Protein AF-A0A2T0TAH1-F1 (afdb_monomer)

Sequence (73 aa):
MDVHDEPSAEWGWHGSFPKAIRVAGWLSTVAVFGLLIGNHHGRTENLFLILIGVAMIAMLVRDQVRSRTSWRR

Nearest PDB structures (foldseek):
  9ftz-assembly1_P  TM=8.432E-01  e=1.209E-03  Mycolicibacterium smegmatis
  9dm1-assemb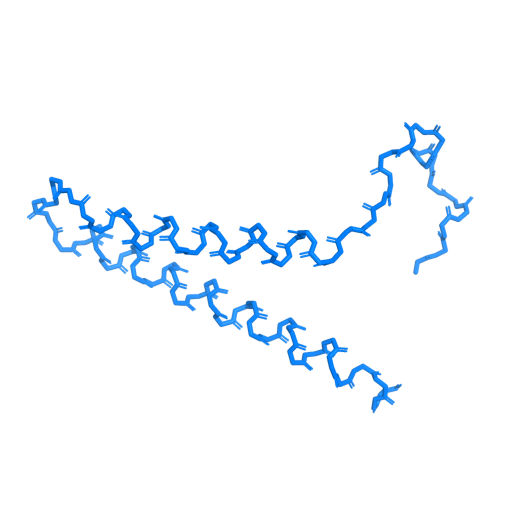ly1_P  TM=8.336E-01  e=2.069E-03  Mycolicibacterium smegmatis MC2 155
  8ovc-assembly1_I  TM=8.457E-01  e=4.051E-03  Mycolicibacterium smegmatis
  6adq-assembly1_P  TM=8.310E-01  e=3.788E-03  Mycolicibacterium smegmatis MC2 51
  7qho-assembly1_I  TM=8.300E-01  e=5.668E-03  Corynebacterium glutamicum ATCC 13032

Solvent-accessible surface area (backbone atoms only — not comparable to full-atom values): 4509 Å² total; per-residue (Å²): 129,79,78,87,78,51,79,63,52,79,76,68,78,69,75,84,52,72,67,59,54,50,51,50,51,52,51,52,35,52,49,44,56,51,65,68,68,70,93,74,88,57,67,64,60,53,51,52,38,51,53,51,31,52,52,49,51,54,52,52,52,50,51,53,53,49,69,73,47,51,86,81,105

Structure (mmCIF, N/CA/C/O backbone):
data_AF-A0A2T0TAH1-F1
#
_entry.id   AF-A0A2T0TAH1-F1
#
loop_
_atom_site.group_PDB
_atom_site.id
_atom_site.type_symbol
_atom_site.label_atom_id
_atom_site.label_alt_id
_atom_site.label_comp_id
_atom_site.label_asym_id
_atom_site.label_entity_id
_atom_site.label_seq_id
_atom_site.pdbx_PDB_ins_code
_atom_site.Cartn_x
_atom_site.Cartn_y
_atom_site.Cartn_z
_atom_site.occupancy
_atom_site.B_iso_or_equiv
_atom_site.auth_seq_id
_atom_site.auth_comp_id
_atom_site.auth_asym_id
_atom_site.auth_atom_id
_atom_site.pdbx_PDB_model_num
ATOM 1 N N . MET A 1 1 ? 5.889 1.941 -22.957 1.00 48.06 1 MET A N 1
ATOM 2 C CA . MET A 1 1 ? 6.097 3.389 -23.114 1.00 48.06 1 MET A CA 1
ATOM 3 C C . MET A 1 1 ? 7.507 3.523 -23.623 1.00 48.06 1 MET A C 1
ATOM 5 O O . MET A 1 1 ? 8.383 2.888 -23.047 1.00 48.06 1 MET A O 1
ATOM 9 N N . ASP A 1 2 ? 7.674 4.158 -24.774 1.00 54.81 2 ASP A N 1
ATOM 10 C CA . ASP A 1 2 ? 8.997 4.419 -25.324 1.00 54.81 2 ASP A CA 1
ATOM 11 C C . ASP A 1 2 ? 9.660 5.476 -24.432 1.00 54.81 2 ASP A C 1
ATOM 13 O O . ASP A 1 2 ? 9.103 6.553 -24.243 1.00 54.81 2 ASP A O 1
ATOM 17 N N . VAL A 1 3 ? 10.772 5.113 -23.794 1.00 53.97 3 VAL A N 1
ATOM 18 C CA . VAL A 1 3 ? 11.492 5.942 -22.809 1.00 53.97 3 VAL A CA 1
ATOM 19 C C . VAL A 1 3 ? 12.243 7.088 -23.503 1.00 53.97 3 VAL A C 1
ATOM 21 O O . VAL A 1 3 ? 12.764 7.978 -22.838 1.00 53.97 3 VAL A O 1
ATOM 24 N N . HIS A 1 4 ? 12.302 7.090 -24.840 1.00 58.66 4 HIS A N 1
ATOM 25 C CA . HIS A 1 4 ? 13.160 8.013 -25.572 1.00 58.66 4 HIS A CA 1
ATOM 26 C C . HIS A 1 4 ? 12.620 9.434 -25.800 1.00 58.66 4 HIS A C 1
ATOM 28 O O . HIS A 1 4 ? 13.418 10.269 -26.214 1.00 58.66 4 HIS A O 1
ATOM 34 N N . ASP A 1 5 ? 11.360 9.748 -25.470 1.00 63.03 5 ASP A N 1
ATOM 35 C CA . ASP A 1 5 ? 10.747 11.055 -25.804 1.00 63.03 5 ASP A CA 1
ATOM 36 C C . ASP A 1 5 ? 10.265 11.908 -24.606 1.00 63.03 5 ASP A C 1
ATOM 38 O O . ASP A 1 5 ? 9.659 12.963 -24.802 1.00 63.03 5 ASP A O 1
ATOM 42 N N . GLU A 1 6 ? 10.527 11.514 -23.354 1.00 69.12 6 GLU A N 1
ATOM 43 C CA . GLU A 1 6 ? 10.163 12.338 -22.186 1.00 69.12 6 GLU A CA 1
ATOM 44 C C . GLU A 1 6 ? 11.337 13.229 -21.722 1.00 69.12 6 GLU A C 1
ATOM 46 O O . GLU A 1 6 ? 12.358 12.700 -21.280 1.00 69.12 6 GLU A O 1
ATOM 51 N N . PRO A 1 7 ? 11.221 14.580 -21.764 1.00 70.62 7 PRO A N 1
ATOM 52 C CA . PRO A 1 7 ? 12.339 15.495 -21.488 1.00 70.62 7 PRO A CA 1
ATOM 53 C C . PRO A 1 7 ? 12.887 15.337 -20.070 1.00 70.62 7 PRO A C 1
ATOM 55 O O . PRO A 1 7 ? 14.073 15.493 -19.819 1.00 70.62 7 PRO A O 1
ATOM 58 N N . SER A 1 8 ? 12.041 14.942 -19.127 1.00 69.19 8 SER A N 1
ATOM 59 C CA . SER A 1 8 ? 12.423 14.744 -17.741 1.00 69.19 8 SER A CA 1
ATOM 60 C C . SER A 1 8 ? 13.318 13.506 -17.534 1.00 69.19 8 SER A C 1
ATOM 62 O O . SER A 1 8 ? 13.992 13.427 -16.498 1.00 69.19 8 SER A O 1
ATOM 64 N N . ALA A 1 9 ? 13.397 12.574 -18.503 1.00 66.44 9 ALA A N 1
ATOM 65 C CA . ALA A 1 9 ? 14.314 11.426 -18.472 1.00 66.44 9 ALA A CA 1
ATOM 66 C C . ALA A 1 9 ? 15.767 11.858 -18.235 1.00 66.44 9 ALA A C 1
ATOM 68 O O . ALA A 1 9 ? 16.506 11.175 -17.521 1.00 66.44 9 ALA A O 1
ATOM 69 N N . GLU A 1 10 ? 16.140 13.039 -18.734 1.00 70.19 10 GLU A N 1
ATOM 70 C CA . GLU A 1 10 ? 17.471 13.622 -18.584 1.00 70.19 10 GLU A CA 1
ATOM 71 C C . GLU A 1 10 ? 17.810 14.008 -17.123 1.00 70.19 10 GLU A C 1
ATOM 73 O O . GLU A 1 10 ? 18.983 14.067 -16.760 1.00 70.19 10 GLU A O 1
ATOM 78 N N . TRP A 1 11 ? 16.813 14.205 -16.245 1.00 75.38 11 TRP A N 1
ATOM 79 C CA . TRP A 1 11 ? 17.023 14.572 -14.830 1.00 75.38 11 TRP A CA 1
ATOM 80 C C . TRP A 1 11 ? 17.233 13.356 -13.919 1.00 75.38 11 TRP A C 1
ATOM 82 O O . TRP A 1 11 ? 17.609 13.520 -12.761 1.00 75.38 11 TRP A O 1
ATOM 92 N N . GLY A 1 12 ? 17.012 12.132 -14.419 1.00 71.75 12 GLY A N 1
ATOM 93 C CA . GLY A 1 12 ? 17.407 10.884 -13.749 1.00 71.75 12 GLY A CA 1
ATOM 94 C C . GLY A 1 12 ? 16.378 10.233 -12.812 1.00 71.75 12 GLY A C 1
ATOM 95 O O . GLY A 1 12 ? 16.654 9.170 -12.262 1.00 71.75 12 GLY A O 1
ATOM 96 N N . TRP A 1 13 ? 15.180 10.804 -12.636 1.00 75.94 13 TRP A N 1
ATOM 97 C CA . TRP A 1 13 ? 14.169 10.293 -11.683 1.00 75.94 13 TRP A CA 1
ATOM 98 C C . TRP A 1 13 ? 13.069 9.439 -12.358 1.00 75.94 13 TRP A C 1
ATOM 100 O O . TRP A 1 13 ? 12.015 9.211 -11.776 1.00 75.94 13 TRP A O 1
ATOM 110 N N . HIS A 1 14 ? 13.314 8.928 -13.575 1.00 73.25 14 HIS A N 1
ATOM 111 C CA . HIS A 1 14 ? 12.324 8.221 -14.425 1.00 73.25 14 HIS A CA 1
ATOM 112 C C . HIS A 1 14 ? 12.231 6.713 -14.168 1.00 73.25 14 HIS A C 1
ATOM 114 O O . HI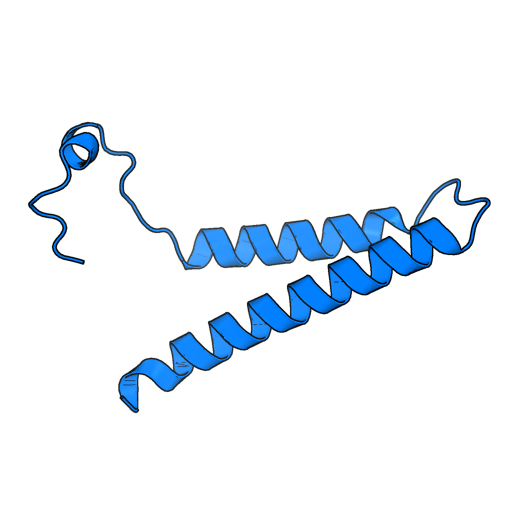S A 1 14 ? 11.512 5.985 -14.852 1.00 73.25 14 HIS A O 1
ATOM 120 N N . GLY A 1 15 ? 12.965 6.207 -13.176 1.00 71.25 15 GLY A N 1
ATOM 121 C CA . GLY A 1 15 ? 12.939 4.792 -12.835 1.00 71.25 15 GLY A CA 1
ATOM 122 C C . GLY A 1 15 ? 11.577 4.373 -12.285 1.00 71.25 15 GLY A C 1
ATOM 123 O O . GLY A 1 15 ? 11.174 4.805 -11.207 1.00 71.25 15 GLY A O 1
ATOM 124 N N . SER A 1 16 ? 10.885 3.461 -12.973 1.00 79.38 16 SER A N 1
ATOM 125 C CA . SER A 1 16 ? 9.792 2.721 -12.341 1.00 79.38 16 SER A CA 1
ATOM 126 C C . SER A 1 16 ? 10.393 1.635 -11.443 1.00 79.38 16 SER A C 1
ATOM 128 O O . SER A 1 16 ? 11.150 0.777 -11.904 1.00 79.38 16 SER A O 1
ATOM 130 N N . PHE A 1 17 ? 10.048 1.648 -10.156 1.00 86.62 17 PHE A N 1
ATOM 131 C CA . PHE A 1 17 ? 10.494 0.641 -9.190 1.00 86.62 17 PHE A CA 1
ATOM 132 C C . PHE A 1 17 ? 9.305 -0.209 -8.728 1.00 86.62 17 PHE A C 1
ATOM 134 O O . PHE A 1 17 ? 8.860 -0.084 -7.586 1.00 86.62 17 PHE A O 1
ATOM 141 N N . PRO A 1 18 ? 8.768 -1.109 -9.574 1.00 87.50 18 PRO A N 1
ATOM 142 C CA . PRO A 1 18 ? 7.527 -1.830 -9.281 1.00 87.50 18 PRO A CA 1
ATOM 143 C C . PRO A 1 18 ? 7.616 -2.671 -8.001 1.00 87.50 18 PRO A C 1
ATOM 145 O O . PRO A 1 18 ? 6.633 -2.813 -7.278 1.00 87.50 18 PRO A O 1
ATOM 148 N N . LYS A 1 19 ? 8.804 -3.198 -7.667 1.00 90.56 19 LYS A N 1
ATOM 149 C CA . LYS A 1 19 ? 9.030 -3.896 -6.391 1.00 90.56 19 LYS A CA 1
ATOM 150 C C . LYS A 1 19 ? 8.9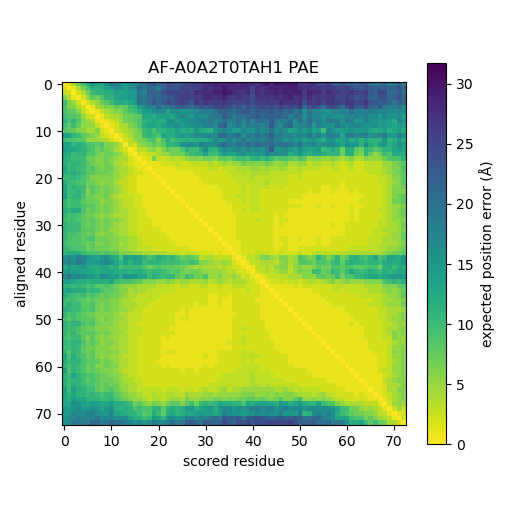66 -2.940 -5.194 1.00 90.56 19 LYS A C 1
ATOM 152 O O . LYS A 1 19 ? 8.297 -3.266 -4.220 1.00 90.56 19 LYS A O 1
ATOM 157 N N . ALA A 1 20 ? 9.616 -1.777 -5.274 1.00 92.69 20 ALA A N 1
ATOM 158 C CA . ALA A 1 20 ? 9.610 -0.790 -4.193 1.00 92.69 20 ALA A CA 1
ATOM 159 C C . ALA A 1 20 ? 8.206 -0.214 -3.966 1.00 92.69 20 ALA A C 1
ATOM 161 O O . ALA A 1 20 ? 7.763 -0.141 -2.826 1.00 92.69 20 ALA A O 1
ATOM 162 N N . ILE A 1 21 ? 7.469 0.086 -5.042 1.00 93.88 21 ILE A N 1
ATOM 163 C CA . ILE A 1 21 ? 6.075 0.552 -4.977 1.00 93.88 21 ILE A CA 1
ATOM 164 C C . ILE A 1 21 ? 5.188 -0.478 -4.267 1.00 93.88 21 ILE A C 1
ATOM 166 O O . ILE A 1 21 ? 4.385 -0.115 -3.413 1.00 93.88 21 ILE A O 1
ATOM 170 N N . ARG A 1 22 ? 5.354 -1.775 -4.561 1.00 95.44 22 ARG A N 1
ATOM 171 C CA . ARG A 1 22 ? 4.604 -2.842 -3.876 1.00 95.44 22 ARG A CA 1
ATOM 172 C C . ARG A 1 22 ? 4.943 -2.942 -2.398 1.00 95.44 22 ARG A C 1
ATOM 174 O O . ARG A 1 22 ? 4.033 -3.079 -1.589 1.00 95.44 22 ARG A O 1
ATOM 181 N N . VAL A 1 23 ? 6.227 -2.887 -2.047 1.00 97.38 23 VAL A N 1
ATOM 182 C CA . VAL A 1 23 ? 6.659 -2.911 -0.641 1.00 97.38 23 VAL A CA 1
ATOM 183 C C . VAL A 1 23 ? 6.091 -1.702 0.099 1.00 97.38 23 VAL A C 1
ATOM 185 O O . VAL A 1 23 ? 5.477 -1.880 1.146 1.00 97.38 23 VAL A O 1
ATOM 188 N N . ALA A 1 24 ? 6.209 -0.502 -0.473 1.00 97.81 24 ALA A N 1
ATOM 189 C CA . ALA A 1 24 ? 5.629 0.715 0.086 1.00 97.81 24 ALA A CA 1
ATOM 190 C C . ALA A 1 24 ? 4.108 0.589 0.261 1.00 97.81 24 ALA A C 1
ATOM 192 O O . ALA A 1 24 ? 3.596 0.871 1.337 1.00 97.81 24 ALA A O 1
ATOM 193 N N . GLY A 1 25 ? 3.394 0.073 -0.744 1.00 98.00 25 GLY A N 1
ATOM 194 C CA . GLY A 1 25 ? 1.950 -0.151 -0.660 1.00 98.00 25 GLY A CA 1
ATOM 195 C C . GLY A 1 25 ? 1.547 -1.104 0.471 1.00 98.00 25 GLY A C 1
ATOM 196 O O . GLY A 1 25 ? 0.603 -0.818 1.212 1.00 98.00 25 GLY A O 1
ATOM 197 N N . TRP A 1 26 ? 2.272 -2.212 0.654 1.00 98.56 26 TRP A N 1
ATOM 198 C CA . TRP A 1 26 ? 2.029 -3.139 1.766 1.00 98.56 26 TRP A CA 1
ATOM 199 C C . TRP A 1 26 ? 2.358 -2.512 3.125 1.00 98.56 26 TRP A C 1
ATOM 201 O O . TRP A 1 26 ? 1.569 -2.660 4.057 1.00 98.56 26 TRP A O 1
ATOM 211 N N . LEU A 1 27 ? 3.458 -1.759 3.236 1.00 98.62 27 LEU A N 1
ATOM 212 C CA . LEU A 1 27 ? 3.800 -1.026 4.460 1.00 98.62 27 LEU A CA 1
ATOM 213 C C . LEU A 1 27 ? 2.721 0.001 4.822 1.00 98.62 27 LEU A C 1
ATOM 215 O O . LEU A 1 27 ? 2.273 0.034 5.966 1.00 98.62 27 LEU A O 1
ATOM 219 N N . SER A 1 28 ? 2.243 0.784 3.852 1.00 98.56 28 SER A N 1
ATOM 220 C CA . SER A 1 28 ? 1.140 1.728 4.057 1.00 98.56 28 SER A CA 1
ATOM 221 C C . SER A 1 28 ? -0.152 1.023 4.472 1.00 98.56 28 SER A C 1
ATOM 223 O O . SER A 1 28 ? -0.844 1.501 5.363 1.00 98.56 28 SER A O 1
ATOM 225 N N . THR A 1 29 ? -0.459 -0.135 3.881 1.00 98.62 29 THR A N 1
ATOM 226 C CA . THR A 1 29 ? -1.633 -0.942 4.255 1.00 98.62 29 THR A CA 1
ATOM 227 C C . THR A 1 29 ? -1.566 -1.372 5.723 1.00 98.62 29 THR A C 1
ATOM 229 O O . THR A 1 29 ? -2.537 -1.211 6.459 1.00 98.62 29 THR A O 1
ATOM 232 N N . VAL A 1 30 ? -0.413 -1.882 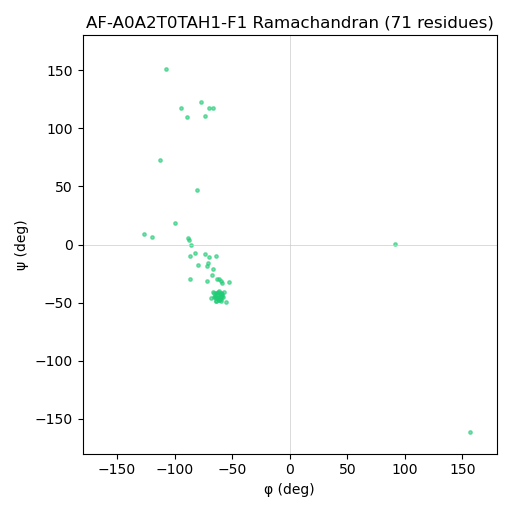6.172 1.00 98.56 30 VAL A N 1
ATOM 233 C CA . VAL A 1 30 ? -0.200 -2.262 7.579 1.00 98.56 30 VAL A CA 1
ATOM 234 C C . VAL A 1 30 ? -0.303 -1.041 8.491 1.00 98.56 30 VAL A C 1
ATOM 236 O O . VAL A 1 30 ? -0.948 -1.125 9.533 1.00 98.56 30 VAL A O 1
ATOM 239 N N . ALA A 1 31 ? 0.267 0.099 8.092 1.00 98.44 31 ALA A N 1
ATOM 240 C CA . ALA A 1 31 ? 0.180 1.337 8.859 1.00 98.44 31 ALA A CA 1
ATOM 241 C C . ALA A 1 31 ? -1.276 1.790 9.063 1.00 98.44 31 ALA A C 1
ATOM 243 O O . ALA A 1 31 ? -1.643 2.115 10.187 1.00 98.44 31 ALA A O 1
ATOM 244 N N . VAL A 1 32 ? -2.122 1.731 8.024 1.00 98.31 32 VAL A N 1
ATOM 245 C CA . VAL A 1 32 ? -3.558 2.068 8.120 1.00 98.31 32 VAL A CA 1
ATOM 246 C C . VAL A 1 32 ? -4.284 1.175 9.127 1.00 98.31 32 VAL A C 1
ATOM 248 O O . VAL A 1 32 ? -5.081 1.674 9.914 1.00 98.31 32 VAL A O 1
ATOM 251 N N . PHE A 1 33 ? -3.999 -0.128 9.164 1.00 98.19 33 PHE A N 1
ATOM 252 C CA . PHE A 1 33 ? -4.574 -0.997 10.196 1.00 98.19 33 PHE A CA 1
ATOM 253 C C . PHE A 1 33 ? -3.977 -0.748 11.583 1.00 98.19 33 PHE A C 1
ATOM 255 O O . PHE A 1 33 ? -4.683 -0.881 12.580 1.00 98.19 33 PHE A O 1
ATOM 262 N N . GLY A 1 34 ? -2.709 -0.342 11.660 1.00 97.88 34 GLY A N 1
ATOM 263 C CA . GLY A 1 34 ? -2.088 0.126 12.898 1.00 97.88 34 GLY A CA 1
ATOM 264 C C . GLY A 1 34 ? -2.820 1.327 13.497 1.00 97.88 34 GLY A C 1
ATOM 265 O O . GLY A 1 34 ? -2.947 1.405 14.717 1.00 97.88 34 GLY A O 1
ATOM 266 N N . LEU A 1 35 ? -3.392 2.194 12.651 1.00 96.50 35 LEU A N 1
ATOM 267 C CA . LEU A 1 35 ? -4.221 3.314 13.095 1.00 96.50 35 LEU A CA 1
A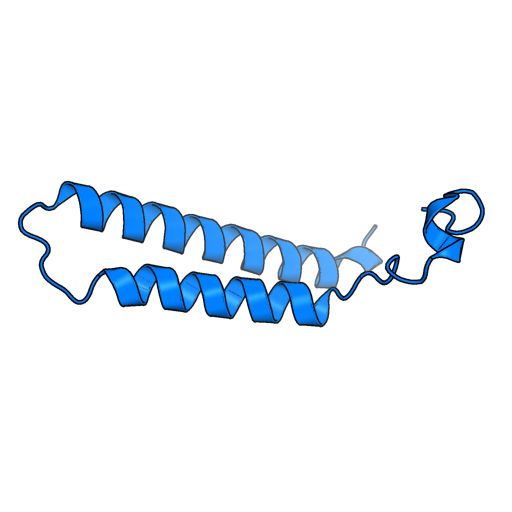TOM 268 C C . LEU A 1 35 ? -5.502 2.881 13.807 1.00 96.50 35 LEU A C 1
ATOM 270 O O . LEU A 1 35 ? -6.114 3.746 14.390 1.00 96.50 35 LEU A O 1
ATOM 274 N N . LEU A 1 36 ? -5.907 1.603 13.828 1.00 95.88 36 LEU A N 1
ATOM 275 C CA . LEU A 1 36 ? -7.033 1.143 14.662 1.00 95.88 36 LEU A CA 1
ATOM 276 C C . LEU A 1 36 ? -6.687 1.106 16.160 1.00 95.88 36 LEU A C 1
ATOM 278 O O . LEU A 1 36 ? -7.577 1.051 17.012 1.00 95.88 36 LEU A O 1
ATOM 282 N N . ILE A 1 37 ? -5.397 1.106 16.498 1.00 94.81 37 ILE A N 1
ATOM 283 C CA . ILE A 1 37 ? -4.910 1.081 17.875 1.00 94.81 37 ILE A CA 1
ATOM 284 C C . ILE A 1 37 ? -4.791 2.528 18.348 1.00 94.81 37 ILE A C 1
ATOM 286 O O . ILE A 1 37 ? -3.918 3.266 17.900 1.00 94.81 37 ILE A O 1
ATOM 290 N N . GLY A 1 38 ? -5.656 2.950 19.266 1.00 87.62 38 GLY A N 1
ATOM 291 C CA . GLY A 1 38 ? -5.619 4.317 19.776 1.00 87.62 38 GLY A CA 1
ATOM 292 C C . GLY A 1 38 ? -6.949 4.789 20.340 1.00 87.62 38 GLY A C 1
ATOM 293 O O . GLY A 1 38 ? -7.828 3.990 20.663 1.00 87.62 38 GLY A O 1
ATOM 294 N N . ASN A 1 39 ? -7.087 6.108 20.450 1.00 88.06 39 ASN A N 1
ATOM 295 C CA . ASN A 1 39 ? -8.170 6.784 21.163 1.00 88.06 39 ASN A CA 1
ATOM 296 C C . ASN A 1 39 ? -9.484 6.895 20.356 1.00 88.06 39 ASN A C 1
ATOM 298 O O . ASN A 1 39 ? -10.096 7.961 20.279 1.00 88.06 39 ASN A O 1
ATOM 302 N N . HIS A 1 40 ? -9.925 5.803 19.731 1.00 89.44 40 HIS A N 1
ATOM 303 C CA . HIS A 1 40 ? -11.175 5.779 18.971 1.00 89.44 40 HIS A CA 1
ATOM 304 C C . HIS A 1 40 ? -12.372 5.783 19.919 1.00 89.44 40 HIS A C 1
ATOM 306 O O . HIS A 1 40 ? -12.666 4.782 20.570 1.00 89.44 40 HIS A O 1
ATOM 312 N N . HIS A 1 41 ? -13.112 6.889 19.958 1.00 88.56 41 HIS A N 1
ATOM 313 C CA . HIS A 1 41 ? -14.395 6.945 20.665 1.00 88.56 41 HIS A CA 1
ATOM 314 C C . HIS A 1 41 ? -15.567 6.490 19.781 1.00 88.56 41 HIS A C 1
ATOM 316 O O . HIS A 1 41 ? -16.558 5.956 20.278 1.00 88.56 41 HIS A O 1
ATOM 322 N N . GLY A 1 42 ? -15.465 6.693 18.463 1.00 87.75 42 GLY A N 1
ATOM 323 C CA . GLY A 1 42 ? -16.512 6.373 17.494 1.00 87.75 42 GLY A CA 1
ATOM 324 C C . GLY A 1 42 ? -16.177 5.159 16.628 1.00 87.75 42 GLY A C 1
ATOM 325 O O . GLY A 1 42 ? -15.021 4.899 16.311 1.00 87.75 42 GLY A O 1
ATOM 326 N N . ARG A 1 43 ? -17.208 4.433 16.176 1.00 92.00 43 ARG A N 1
ATOM 327 C CA . ARG A 1 43 ? -17.040 3.292 15.250 1.00 92.00 43 ARG A CA 1
ATOM 328 C C . ARG A 1 43 ? -16.851 3.719 13.792 1.00 92.00 43 ARG A C 1
ATOM 330 O O . ARG A 1 43 ? -16.391 2.915 12.988 1.00 92.00 43 ARG A O 1
ATOM 337 N N . THR A 1 44 ? -17.206 4.959 13.456 1.00 95.88 44 THR A N 1
ATOM 338 C CA . THR A 1 44 ? -17.131 5.495 12.090 1.00 95.88 44 THR A CA 1
ATOM 339 C C . THR A 1 44 ? -15.696 5.523 11.573 1.00 95.88 44 THR A C 1
ATOM 341 O O . THR A 1 44 ? -15.447 5.044 10.474 1.00 95.88 44 THR A O 1
ATOM 344 N N . GLU A 1 45 ? -14.745 6.008 12.373 1.00 95.12 45 GLU A N 1
ATOM 345 C CA . GLU A 1 45 ? -13.324 6.038 12.003 1.00 95.12 45 GLU A CA 1
ATOM 346 C C . GLU A 1 45 ? -12.790 4.630 11.718 1.00 95.12 45 GLU A C 1
ATOM 348 O O . GLU A 1 45 ? -12.256 4.378 10.640 1.00 95.12 45 GLU A O 1
ATOM 353 N N . ASN A 1 46 ? -13.066 3.677 12.614 1.00 96.56 46 ASN A N 1
ATOM 354 C CA . ASN A 1 46 ? -12.685 2.276 12.426 1.00 96.56 46 ASN A CA 1
ATOM 355 C C . ASN A 1 46 ? -13.264 1.689 11.135 1.00 96.56 46 ASN A C 1
ATOM 357 O O . ASN A 1 46 ? -12.575 0.954 10.432 1.00 96.56 46 ASN A O 1
ATOM 361 N N . LEU A 1 47 ? -14.519 2.015 10.803 1.00 97.38 47 LEU A N 1
ATOM 362 C CA . LEU A 1 47 ? -15.147 1.560 9.564 1.00 97.38 47 LEU A CA 1
ATOM 363 C C . LEU A 1 47 ? -14.392 2.083 8.336 1.00 97.38 47 LEU A C 1
ATOM 365 O O . LEU A 1 47 ? -14.099 1.301 7.434 1.00 97.38 47 LEU A O 1
ATOM 369 N N . PHE A 1 48 ? -14.040 3.371 8.307 1.00 97.25 48 PHE A N 1
ATOM 370 C CA . PHE A 1 48 ? -13.269 3.943 7.202 1.00 97.25 48 PHE A CA 1
ATOM 371 C C . PHE A 1 48 ? -11.863 3.345 7.104 1.00 97.25 48 PHE A C 1
ATOM 373 O O . PHE A 1 48 ? -11.460 2.954 6.010 1.00 97.25 48 PHE A O 1
ATOM 380 N N . LEU A 1 49 ? -11.145 3.204 8.223 1.00 97.56 49 LEU A N 1
ATOM 381 C CA . LEU A 1 49 ? -9.813 2.589 8.250 1.00 97.56 49 LEU A CA 1
ATOM 382 C C . LEU A 1 49 ? -9.846 1.147 7.726 1.00 97.56 49 LEU A C 1
ATOM 384 O O . LEU A 1 49 ? -9.023 0.773 6.889 1.00 97.56 49 LEU A O 1
ATOM 388 N N . ILE A 1 50 ? -10.840 0.357 8.145 1.00 98.06 50 ILE A N 1
ATOM 389 C CA . ILE A 1 50 ? -11.027 -1.016 7.662 1.00 98.06 50 ILE A CA 1
ATOM 390 C C . ILE A 1 50 ? -11.347 -1.031 6.165 1.00 98.06 50 ILE A C 1
ATOM 392 O O . ILE A 1 50 ? -10.721 -1.786 5.420 1.00 98.06 50 ILE A O 1
ATOM 396 N N . LEU A 1 51 ? -12.293 -0.207 5.704 1.00 98.62 51 LEU A N 1
ATOM 397 C CA . LEU A 1 51 ? -12.678 -0.156 4.291 1.00 98.62 51 LEU A CA 1
ATOM 398 C C . LEU A 1 51 ? -11.498 0.237 3.395 1.00 98.62 51 LEU A C 1
ATOM 400 O O . LEU A 1 51 ? -11.259 -0.414 2.377 1.00 98.62 51 LEU A O 1
ATOM 404 N N . ILE A 1 52 ? -10.734 1.257 3.791 1.00 98.62 52 ILE A N 1
ATOM 405 C CA . ILE A 1 52 ? -9.546 1.713 3.063 1.00 98.62 52 ILE A CA 1
ATOM 406 C C . ILE A 1 52 ? -8.480 0.615 3.050 1.00 98.62 52 ILE A C 1
ATOM 408 O O . ILE A 1 52 ? -7.981 0.266 1.980 1.00 98.62 52 ILE A O 1
ATOM 412 N N . GLY A 1 53 ? -8.168 0.021 4.204 1.00 98.69 53 GLY A N 1
ATOM 413 C CA . GLY A 1 53 ? -7.174 -1.047 4.301 1.00 98.69 53 GLY A CA 1
ATOM 414 C C . GLY A 1 53 ? -7.529 -2.263 3.438 1.00 98.69 53 GLY A C 1
ATOM 415 O O . GLY A 1 53 ? -6.688 -2.764 2.691 1.00 98.69 53 GLY A O 1
ATOM 416 N N . VAL A 1 54 ? -8.793 -2.700 3.453 1.00 98.81 54 VAL A N 1
ATOM 417 C CA . VAL A 1 54 ? -9.277 -3.803 2.602 1.00 98.81 54 VAL A CA 1
ATOM 418 C C . VAL A 1 54 ? -9.197 -3.442 1.115 1.00 98.81 54 VAL A C 1
ATOM 420 O O . VAL A 1 54 ? -8.759 -4.266 0.308 1.00 98.81 54 VAL A O 1
ATOM 423 N N . ALA A 1 55 ? -9.563 -2.214 0.736 1.00 98.75 55 ALA A N 1
ATOM 424 C CA . ALA A 1 55 ? -9.451 -1.754 -0.647 1.00 98.75 55 ALA A CA 1
ATOM 425 C C . ALA A 1 55 ? -7.990 -1.744 -1.134 1.00 98.75 55 ALA A C 1
ATOM 427 O O . ALA A 1 55 ? -7.710 -2.184 -2.252 1.00 98.75 55 ALA A O 1
ATOM 428 N N . MET A 1 56 ? -7.046 -1.311 -0.292 1.00 98.69 56 MET A N 1
ATOM 429 C CA . MET A 1 56 ? -5.613 -1.344 -0.603 1.00 98.69 56 MET A CA 1
ATOM 430 C C . MET A 1 56 ? -5.104 -2.774 -0.816 1.00 98.69 56 MET A C 1
ATOM 432 O O . MET A 1 56 ? -4.448 -3.035 -1.828 1.00 98.69 56 MET A O 1
ATOM 436 N N . ILE A 1 57 ? -5.468 -3.715 0.067 1.00 98.69 57 ILE A N 1
ATOM 437 C CA . ILE A 1 57 ? -5.148 -5.144 -0.098 1.00 98.69 57 ILE A CA 1
ATOM 438 C C . ILE A 1 57 ? -5.666 -5.651 -1.447 1.00 98.69 57 ILE A C 1
ATOM 440 O O . ILE A 1 57 ? -4.914 -6.261 -2.210 1.00 98.69 57 ILE A O 1
ATOM 444 N N . ALA A 1 58 ? -6.933 -5.378 -1.773 1.00 98.56 58 ALA A N 1
ATOM 445 C CA . ALA A 1 58 ? -7.542 -5.833 -3.020 1.00 98.56 58 ALA A CA 1
ATOM 446 C C . ALA A 1 58 ? -6.802 -5.292 -4.257 1.00 98.56 58 ALA A C 1
ATOM 448 O O . ALA A 1 58 ? -6.564 -6.037 -5.212 1.00 98.56 58 ALA A O 1
ATOM 449 N N . MET A 1 59 ? -6.393 -4.019 -4.237 1.00 98.06 59 MET A N 1
ATOM 450 C CA . MET A 1 59 ? -5.619 -3.408 -5.320 1.00 98.06 59 MET A CA 1
ATOM 451 C C . MET A 1 59 ? -4.223 -4.023 -5.462 1.00 98.06 59 MET A C 1
ATOM 453 O O . MET A 1 59 ? -3.827 -4.359 -6.580 1.00 98.06 59 MET A O 1
ATOM 457 N N . LEU A 1 60 ? -3.502 -4.231 -4.356 1.00 97.81 60 LEU A N 1
ATOM 458 C CA . LEU A 1 60 ? -2.163 -4.833 -4.366 1.00 97.81 60 LEU A CA 1
ATOM 459 C C . LEU A 1 60 ? -2.196 -6.279 -4.864 1.00 97.81 60 LEU A C 1
ATOM 461 O O . LEU A 1 60 ? -1.424 -6.649 -5.749 1.00 97.81 60 LEU A O 1
ATOM 465 N N . VAL A 1 61 ? -3.144 -7.080 -4.373 1.00 97.44 61 VAL A N 1
ATOM 466 C CA . VAL A 1 61 ? -3.340 -8.456 -4.845 1.00 97.44 61 VAL A CA 1
ATOM 467 C C . VAL A 1 61 ? -3.679 -8.465 -6.336 1.00 97.44 61 VAL A C 1
ATOM 469 O O . VAL A 1 61 ? -3.083 -9.231 -7.097 1.00 97.44 61 VAL A O 1
ATOM 472 N N . ARG A 1 62 ? -4.582 -7.584 -6.790 1.00 96.31 62 ARG A N 1
ATOM 473 C CA . ARG A 1 62 ? -4.943 -7.464 -8.210 1.00 96.31 62 ARG A CA 1
ATOM 474 C C . ARG A 1 62 ? -3.742 -7.090 -9.080 1.00 96.31 62 ARG A C 1
ATOM 476 O O . ARG A 1 62 ? -3.589 -7.672 -10.155 1.00 96.31 62 ARG A O 1
ATOM 483 N N . ASP A 1 63 ? -2.902 -6.153 -8.643 1.00 94.38 63 ASP A N 1
ATOM 484 C CA . ASP A 1 63 ? -1.664 -5.780 -9.342 1.00 94.38 63 ASP A CA 1
ATOM 485 C C . ASP A 1 63 ? -0.700 -6.970 -9.450 1.00 94.38 63 ASP A C 1
ATOM 487 O O . ASP A 1 63 ? -0.218 -7.310 -10.535 1.00 94.38 63 ASP A O 1
ATOM 491 N N . GLN A 1 64 ? -0.476 -7.676 -8.341 1.00 93.81 64 GLN A N 1
ATOM 492 C CA . GLN A 1 64 ? 0.420 -8.828 -8.302 1.00 93.81 64 GLN A CA 1
ATOM 493 C C . GLN A 1 64 ? -0.073 -9.955 -9.219 1.00 93.81 64 GLN A C 1
ATOM 495 O O . GLN A 1 64 ? 0.710 -10.466 -10.023 1.00 93.81 64 GLN A O 1
ATOM 500 N N . VAL A 1 65 ? -1.365 -10.295 -9.169 1.00 93.88 65 VAL A N 1
ATOM 501 C CA . VAL A 1 65 ? -1.979 -11.304 -10.050 1.00 93.88 65 VAL A CA 1
ATOM 502 C C . VAL A 1 65 ? -1.863 -10.898 -11.521 1.00 93.88 65 VAL A C 1
ATOM 504 O O . VAL A 1 65 ? -1.463 -11.716 -12.351 1.00 93.88 65 VAL A O 1
ATOM 507 N N . ARG A 1 66 ? -2.144 -9.634 -11.863 1.00 90.75 66 ARG A N 1
ATOM 508 C CA . ARG A 1 66 ? -2.018 -9.126 -13.240 1.00 90.75 66 ARG A CA 1
ATOM 509 C C . ARG A 1 66 ? -0.582 -9.165 -13.746 1.00 90.75 66 ARG A C 1
ATOM 511 O O . ARG A 1 66 ? -0.350 -9.600 -14.868 1.00 90.75 66 ARG A O 1
ATOM 518 N N . SER A 1 67 ? 0.388 -8.784 -12.920 1.00 87.62 67 SER A N 1
ATOM 519 C CA . SER A 1 67 ? 1.801 -8.842 -13.310 1.00 87.62 67 SER A CA 1
ATOM 520 C C . SER A 1 67 ? 2.327 -10.266 -13.496 1.00 87.62 67 SER A C 1
ATOM 522 O O . SER A 1 67 ? 3.243 -10.485 -14.277 1.00 87.62 67 SER A O 1
ATOM 524 N N . ARG A 1 68 ? 1.724 -11.241 -12.808 1.00 84.81 68 ARG A N 1
ATOM 525 C CA . ARG A 1 68 ? 1.998 -12.674 -12.972 1.00 84.81 68 ARG A CA 1
ATOM 526 C C . ARG A 1 68 ? 1.189 -13.318 -14.094 1.00 84.81 68 ARG A C 1
ATOM 528 O O . ARG A 1 68 ? 1.267 -14.515 -14.271 1.00 84.81 68 ARG A O 1
ATOM 535 N N . THR A 1 69 ? 0.337 -12.589 -14.800 1.00 83.62 69 THR A N 1
ATOM 536 C CA . THR A 1 69 ? -0.468 -13.142 -15.904 1.00 83.62 69 THR A CA 1
ATOM 537 C C . THR A 1 69 ? -0.301 -12.331 -17.181 1.00 83.62 69 THR A C 1
ATOM 539 O O . THR A 1 69 ? -0.997 -12.578 -18.162 1.00 83.62 69 THR A O 1
ATOM 542 N N . SER A 1 70 ? 0.646 -11.388 -17.195 1.00 71.88 70 SER A N 1
ATOM 543 C CA . SER A 1 70 ? 0.922 -10.517 -18.336 1.00 71.88 70 SER A CA 1
ATOM 544 C C . SER A 1 70 ? 1.404 -11.282 -19.566 1.00 71.88 70 SER A C 1
ATOM 546 O O . SER A 1 70 ? 1.086 -10.864 -20.666 1.00 71.88 70 SER A O 1
ATOM 548 N N . TRP A 1 71 ? 2.077 -12.426 -19.398 1.00 68.12 71 TRP A N 1
ATOM 549 C CA . TRP A 1 71 ? 2.525 -13.279 -20.510 1.00 68.12 71 TRP A CA 1
ATOM 550 C C . TRP A 1 71 ? 1.389 -14.010 -21.243 1.00 68.12 71 TRP A C 1
ATOM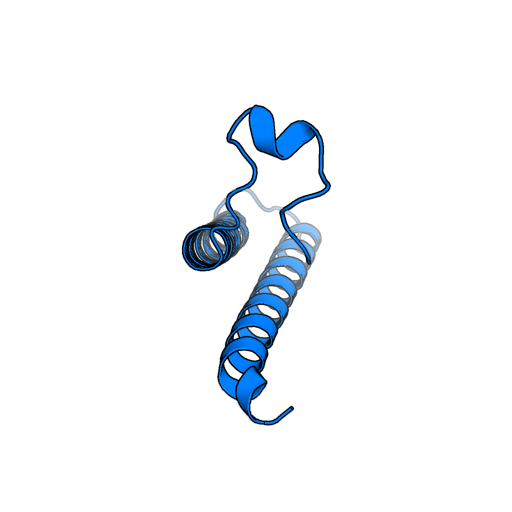 552 O O . TRP A 1 71 ? 1.631 -14.658 -22.254 1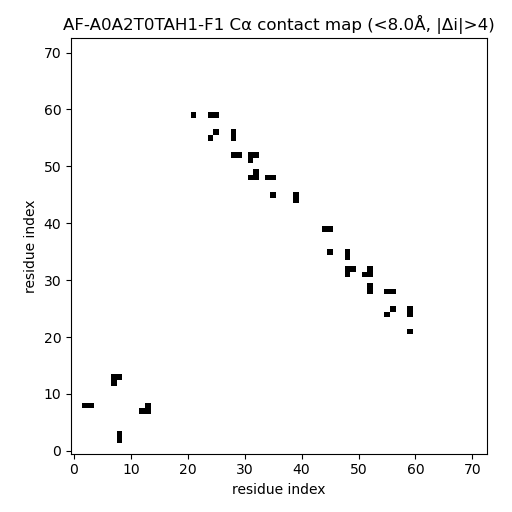.00 68.12 71 TRP A O 1
ATOM 562 N N . ARG A 1 72 ? 0.163 -13.997 -20.695 1.00 59.66 72 ARG A N 1
ATOM 563 C CA . ARG A 1 72 ? -1.027 -14.590 -21.331 1.00 59.66 72 ARG A CA 1
ATOM 564 C C . ARG A 1 72 ? -1.757 -13.604 -22.253 1.00 59.66 72 ARG A C 1
ATOM 566 O O . ARG A 1 72 ? -2.853 -13.925 -22.705 1.00 59.66 72 ARG A O 1
ATOM 573 N N . ARG A 1 73 ? -1.205 -12.409 -22.466 1.00 55.78 73 ARG A N 1
ATOM 574 C CA . ARG A 1 73 ? -1.696 -11.417 -23.425 1.00 55.78 73 ARG A CA 1
ATOM 575 C C . ARG A 1 73 ? -0.659 -11.158 -24.496 1.00 55.78 73 ARG A C 1
ATOM 577 O O . ARG A 1 73 ? 0.539 -11.246 -24.158 1.00 55.78 73 ARG A O 1
#

Radius of gyration: 17.6 Å;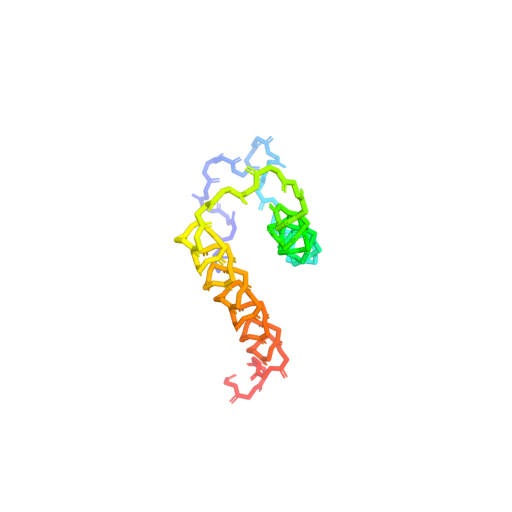 Cα contacts (8 Å, |Δi|>4): 25; chains: 1; bounding box: 35×30×47 Å

Foldseek 3Di:
DPLPPDPCVVVPPPDDDVVVVLVVLVVVLVVLVVVVPDDDPDCVSVVVSVVVSVVSVVVSVVVVVCVVCVVVD

Secondary structure (DSSP, 8-state):
--GGG-GGGGGT-----HHHHHHHHHHHHHHHHHTTSS----HHHHHHHHHHHHHHHH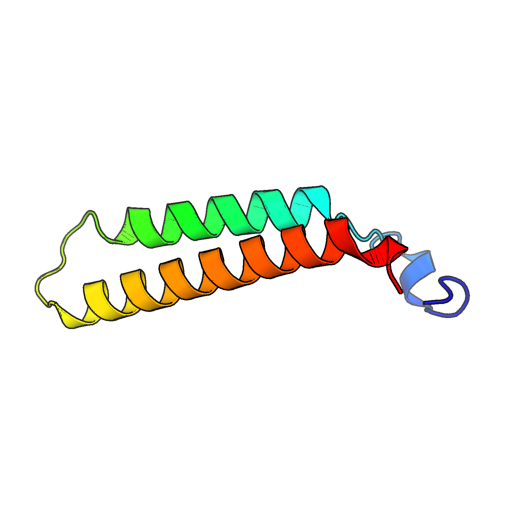HHHHHHHHHTSGGG-

InterPro domains:
  IPR024341 Protein of unknown function DUF2631 [PF10939] (2-53)

Organism: NCBI:txid84725

Mean predicted aligned error: 7.26 Å

pLDDT: mean 87.1, std 13.98, range [48.06, 98.81]